Protein AF-A0A392TKU9-F1 (afdb_monomer)

Solvent-accessible surface area (backbone atoms only — not comparable to full-atom values): 4408 Å² total; per-residue (Å²): 136,79,56,93,65,36,49,70,49,66,70,41,7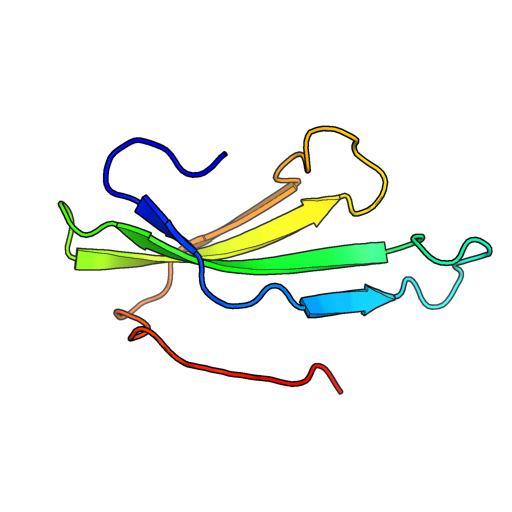6,45,74,40,93,88,46,87,55,96,55,36,34,32,35,32,34,45,36,32,31,71,86,76,61,42,19,33,42,39,36,20,38,49,74,41,92,80,46,49,74,77,45,76,41,82,46,99,55,64,68,76,92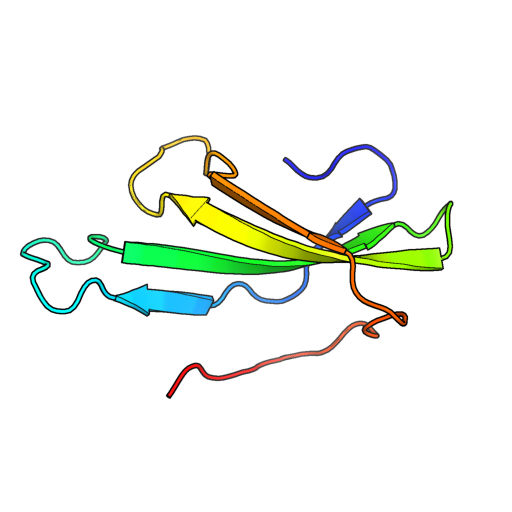,73,69,85,87,83,82,133

Secondary structure (DSSP, 8-state):
---TTEEE---EEEE-TT--STT-EEEEEEEEETTTTEEEEEEEETT-TT--EEEEEE-SSPPP--------

InterPro domains:
  IPR004294 Carotenoid oxygenase [PF03055] (2-72)
  IPR004294 Carotenoid oxygenase [PTHR10543] (2-72)

Radius of gyration: 12.78 Å; Cα contacts (8 Å, |Δi|>4): 141; chains: 1; bounding box: 30×24×35 Å

Nearest PDB structures (foldseek):
  6c7k-assembly2_B  TM=9.248E-01  e=1.371E-04  Synechocystis sp. PCC 6803 substr. Kazusa
  5kk0-assembly4_D  TM=9.266E-01  e=1.451E-04  Synechocystis sp. PCC 6803 substr. Kazusa
  5kjd-assembly5_E  TM=9.248E-01  e=1.223E-04  Synechocystis sp. PCC 6803 substr. Kazusa
  6big-assembly2_B  TM=9.241E-01  e=1.824E-04  Synechocystis sp. PCC 6803 substr. Kazusa
  6c7o-assembly2_B  TM=9.175E-01  e=2.044E-04  Synechocystis sp. PCC 6803 substr. Kazusa

Sequence (72 aa):
MYGEGCFGGEPFFVANEDGVEEDDGYLVSYVHDEKKGESRFIVMDAKSPELEILAEVKLPRRVPYGFHGLFV

Structure (mmCIF, N/CA/C/O backbone):
data_AF-A0A392TKU9-F1
#
_entry.id   AF-A0A392TKU9-F1
#
loop_
_atom_site.group_PDB
_atom_site.id
_atom_site.type_symbol
_atom_site.label_atom_id
_atom_site.label_alt_id
_atom_site.label_comp_id
_atom_site.label_asym_id
_atom_site.label_entity_id
_atom_site.label_seq_id
_atom_site.pdbx_PDB_ins_code
_atom_site.Cartn_x
_atom_site.Cartn_y
_atom_site.Cartn_z
_atom_site.occupancy
_atom_site.B_iso_or_equiv
_atom_site.auth_seq_id
_atom_site.auth_comp_id
_atom_site.auth_asym_id
_atom_site.auth_atom_id
_atom_site.pdbx_PDB_model_num
ATOM 1 N N . MET A 1 1 ? 0.465 8.701 4.848 1.00 78.06 1 MET A N 1
ATOM 2 C CA . MET A 1 1 ? 0.099 7.511 4.060 1.00 78.06 1 MET A CA 1
ATOM 3 C C . MET A 1 1 ? -1.334 7.071 4.366 1.00 78.06 1 MET A C 1
ATOM 5 O O . MET A 1 1 ? -2.209 7.547 3.668 1.00 78.06 1 MET A O 1
ATOM 9 N N . TYR A 1 2 ? -1.638 6.304 5.426 1.00 90.88 2 TYR A N 1
ATOM 10 C CA . TYR A 1 2 ? -2.992 5.715 5.594 1.00 90.88 2 TYR A CA 1
ATOM 11 C C . TYR A 1 2 ? -4.010 6.510 6.429 1.00 90.88 2 TYR A C 1
ATOM 13 O O . TYR A 1 2 ? -5.202 6.204 6.399 1.00 90.88 2 TYR A O 1
ATOM 21 N N . GLY A 1 3 ? -3.556 7.529 7.160 1.00 91.44 3 GLY A N 1
ATOM 22 C CA . GLY A 1 3 ? -4.379 8.274 8.115 1.00 91.44 3 GLY A CA 1
ATOM 23 C C . GLY A 1 3 ? -4.272 7.731 9.544 1.00 91.44 3 GLY A C 1
ATOM 24 O O . GLY A 1 3 ? -3.724 6.658 9.792 1.00 91.44 3 GLY A O 1
ATOM 25 N N . GLU A 1 4 ? -4.746 8.514 10.509 1.00 96.19 4 GLU A N 1
ATOM 26 C CA . GLU A 1 4 ? -4.626 8.199 11.935 1.00 96.19 4 GLU A CA 1
ATOM 27 C C . GLU A 1 4 ? -5.459 6.963 12.322 1.00 96.19 4 GLU A C 1
ATOM 29 O O . GLU A 1 4 ? -6.660 6.909 12.061 1.00 96.19 4 GLU A O 1
ATOM 34 N N . GLY A 1 5 ? -4.836 5.988 12.992 1.00 96.81 5 GLY A N 1
ATOM 35 C CA . GLY A 1 5 ? -5.498 4.743 13.405 1.00 96.81 5 GLY A CA 1
ATOM 36 C C . GLY A 1 5 ? -5.706 3.730 12.274 1.00 96.81 5 GLY A C 1
ATOM 37 O O . GLY A 1 5 ? -6.419 2.747 12.472 1.00 96.81 5 GLY A O 1
ATOM 38 N N . CYS A 1 6 ? -5.103 3.966 11.105 1.00 97.38 6 CYS A N 1
ATOM 39 C CA . CYS A 1 6 ? -5.111 3.040 9.979 1.00 97.38 6 CYS A CA 1
ATOM 40 C C . CYS A 1 6 ? -3.756 2.332 9.842 1.00 97.38 6 CYS A C 1
ATOM 42 O O . CYS A 1 6 ? -2.712 2.986 9.820 1.00 97.38 6 CYS A O 1
ATOM 44 N N . PHE A 1 7 ? -3.775 1.008 9.699 1.00 97.12 7 PHE A N 1
ATOM 45 C CA . PHE A 1 7 ? -2.579 0.163 9.666 1.00 97.12 7 PHE A CA 1
ATOM 46 C C . PHE A 1 7 ? -2.567 -0.715 8.415 1.00 97.12 7 PHE A C 1
ATOM 48 O O . PHE A 1 7 ? -3.586 -1.311 8.067 1.00 97.12 7 PHE A O 1
ATOM 55 N N . GLY A 1 8 ? -1.421 -0.775 7.735 1.00 95.69 8 GLY A N 1
ATOM 56 C CA . GLY A 1 8 ? -1.223 -1.589 6.534 1.00 95.69 8 GLY A CA 1
ATOM 57 C C . GLY A 1 8 ? -0.695 -2.991 6.846 1.00 95.69 8 GLY A C 1
ATOM 58 O O . GLY A 1 8 ? -0.004 -3.183 7.847 1.00 95.69 8 GLY A O 1
ATOM 59 N N . GLY A 1 9 ? -1.006 -3.954 5.980 1.00 95.56 9 GLY A N 1
ATOM 60 C CA . GLY A 1 9 ? -0.313 -5.243 5.902 1.00 95.56 9 GLY A CA 1
ATOM 61 C C . GLY A 1 9 ? 0.940 -5.177 5.023 1.00 95.56 9 GLY A C 1
ATOM 62 O O . GLY A 1 9 ? 1.287 -4.113 4.505 1.00 95.56 9 GLY A O 1
ATOM 63 N N . GLU A 1 10 ? 1.601 -6.323 4.831 1.00 97.12 10 GLU A N 1
ATOM 64 C CA . GLU A 1 10 ? 2.710 -6.445 3.875 1.00 97.12 10 GLU A CA 1
ATOM 65 C C . GLU A 1 10 ? 2.274 -5.946 2.479 1.00 97.12 10 GLU A C 1
ATOM 67 O O . GLU A 1 10 ? 1.203 -6.344 2.009 1.00 97.12 10 GLU A O 1
ATOM 72 N N . PRO A 1 11 ? 3.038 -5.039 1.838 1.00 95.88 11 PRO A N 1
ATOM 73 C CA . PRO A 1 11 ? 2.772 -4.619 0.470 1.00 95.88 11 PRO A CA 1
ATOM 74 C C . PRO A 1 11 ? 3.282 -5.653 -0.544 1.00 95.88 11 PRO A C 1
ATOM 76 O O . PRO A 1 11 ? 4.315 -6.285 -0.335 1.00 95.88 11 PRO A O 1
ATOM 79 N N . PHE A 1 12 ? 2.592 -5.762 -1.678 1.00 96.44 12 PHE A N 1
ATOM 80 C CA . PHE A 1 12 ? 2.956 -6.641 -2.791 1.00 96.44 12 PHE A CA 1
ATOM 81 C C . PHE A 1 12 ? 3.246 -5.815 -4.037 1.00 96.44 12 PHE A C 1
ATOM 83 O O . PHE A 1 12 ? 2.475 -4.910 -4.360 1.00 96.44 12 PHE A O 1
ATOM 90 N N . PHE A 1 13 ? 4.322 -6.144 -4.748 1.00 97.56 13 PHE A N 1
ATOM 91 C CA . PHE A 1 13 ? 4.585 -5.573 -6.063 1.00 97.56 13 PHE A CA 1
ATOM 92 C C . PHE A 1 13 ? 3.807 -6.330 -7.140 1.00 97.56 13 PHE A C 1
ATOM 94 O O . PHE A 1 13 ? 3.789 -7.562 -7.159 1.00 97.56 13 PHE A O 1
ATOM 101 N N . VAL A 1 14 ? 3.175 -5.574 -8.031 1.00 97.88 14 VAL A N 1
ATOM 102 C CA . VAL A 1 14 ? 2.483 -6.056 -9.223 1.00 97.88 14 VAL A CA 1
ATOM 103 C C . VAL A 1 14 ? 3.132 -5.374 -10.417 1.00 97.88 14 VAL A C 1
ATOM 105 O O . VAL A 1 14 ? 2.947 -4.173 -10.613 1.00 97.88 14 VAL A O 1
ATOM 108 N N . ALA A 1 15 ? 3.907 -6.135 -11.187 1.00 97.25 15 ALA A N 1
ATOM 109 C CA . ALA A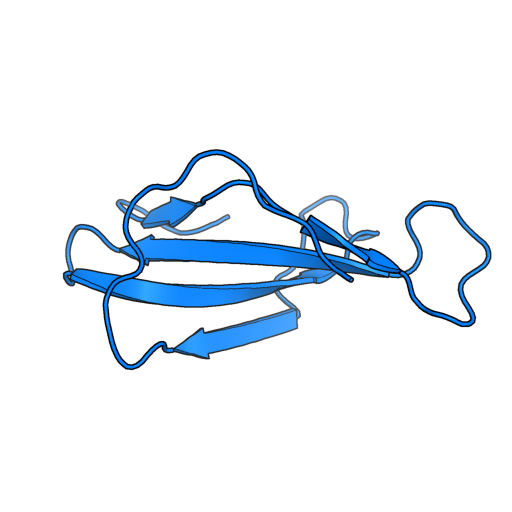 1 15 ? 4.630 -5.613 -12.339 1.00 97.25 15 ALA A CA 1
ATOM 110 C C . ALA A 1 15 ? 3.668 -5.164 -13.447 1.00 97.25 15 ALA A C 1
ATOM 112 O O . ALA A 1 15 ? 2.659 -5.820 -13.716 1.00 97.25 15 ALA A O 1
ATOM 113 N N . ASN A 1 16 ? 4.017 -4.075 -14.124 1.00 96.88 16 ASN A N 1
ATOM 114 C CA . ASN A 1 16 ? 3.488 -3.784 -15.445 1.00 96.88 16 ASN A CA 1
ATOM 115 C C . ASN A 1 16 ? 4.103 -4.780 -16.440 1.00 96.88 16 ASN A C 1
ATOM 117 O O . ASN A 1 16 ? 5.325 -4.868 -16.543 1.00 96.88 16 ASN A O 1
ATOM 121 N N . GLU A 1 17 ? 3.274 -5.517 -17.180 1.00 95.62 17 GLU A N 1
ATOM 122 C CA . GLU A 1 17 ? 3.744 -6.519 -18.152 1.00 95.62 17 GLU A CA 1
ATOM 123 C C . GLU A 1 17 ? 4.604 -5.902 -19.266 1.00 95.62 17 GLU A C 1
ATOM 125 O O . GLU A 1 17 ? 5.521 -6.549 -19.768 1.00 95.62 17 GLU A O 1
ATOM 130 N N . ASP A 1 18 ? 4.342 -4.637 -19.600 1.00 97.00 18 ASP A N 1
ATOM 131 C CA . ASP A 1 18 ? 5.097 -3.859 -20.587 1.00 97.00 18 ASP A CA 1
ATOM 132 C C . ASP A 1 18 ? 6.183 -2.969 -19.941 1.00 97.00 18 ASP A C 1
ATOM 134 O O . ASP A 1 18 ? 6.757 -2.098 -20.601 1.00 97.00 18 ASP A O 1
ATOM 138 N N . GLY A 1 19 ? 6.436 -3.137 -18.638 1.00 94.19 19 GLY A N 1
ATOM 139 C CA . GLY A 1 19 ? 7.411 -2.363 -17.870 1.00 94.19 19 GLY A CA 1
ATOM 140 C C . GLY A 1 19 ? 8.855 -2.606 -18.311 1.00 94.19 19 GLY A C 1
ATOM 141 O O . GLY A 1 19 ? 9.216 -3.689 -18.773 1.00 94.19 19 GLY A O 1
ATOM 142 N N . VAL A 1 20 ? 9.699 -1.584 -18.164 1.00 95.75 20 VAL A N 1
ATOM 143 C CA . VAL A 1 20 ? 11.126 -1.636 -18.521 1.00 95.75 20 VAL A CA 1
ATOM 144 C C . VAL A 1 20 ? 12.007 -1.530 -17.279 1.00 95.75 20 VAL A C 1
ATOM 146 O O . VAL A 1 20 ? 13.036 -2.202 -17.193 1.00 95.75 20 VAL A O 1
ATOM 149 N N . GLU A 1 21 ? 11.626 -0.680 -16.331 1.00 97.31 21 GLU A N 1
ATOM 150 C CA . GLU A 1 21 ? 12.332 -0.460 -15.072 1.00 97.31 21 GLU A CA 1
ATOM 151 C C . GLU A 1 21 ? 11.823 -1.424 -13.988 1.00 97.31 21 GLU A C 1
ATOM 153 O O . GLU A 1 21 ? 10.700 -1.919 -14.053 1.00 97.31 21 GLU A O 1
ATOM 158 N N . GLU A 1 22 ? 12.663 -1.724 -12.992 1.00 96.38 22 GLU A N 1
ATOM 159 C CA . GLU A 1 22 ? 12.352 -2.691 -11.920 1.00 96.38 22 GLU A CA 1
ATOM 160 C C . GLU A 1 22 ? 11.050 -2.352 -11.175 1.00 96.38 22 GLU A C 1
ATOM 162 O O . GLU A 1 22 ? 10.314 -3.246 -10.763 1.00 96.38 22 GLU A O 1
ATOM 167 N N . ASP A 1 23 ? 10.769 -1.061 -11.025 1.00 97.00 23 ASP A N 1
ATOM 168 C CA . ASP A 1 23 ? 9.636 -0.497 -10.301 1.00 97.00 23 ASP A CA 1
ATOM 169 C C . ASP A 1 23 ? 8.476 -0.072 -11.218 1.00 97.00 23 ASP A C 1
ATOM 171 O O . ASP A 1 23 ? 7.522 0.549 -10.748 1.00 97.00 23 ASP A O 1
ATOM 175 N N . ASP A 1 24 ? 8.501 -0.429 -12.510 1.00 97.56 24 ASP A N 1
ATOM 176 C CA . ASP A 1 24 ? 7.360 -0.230 -13.407 1.00 97.56 24 ASP A CA 1
ATOM 177 C C . ASP A 1 24 ? 6.189 -1.125 -12.992 1.00 97.56 24 ASP A C 1
ATOM 179 O O . ASP A 1 24 ? 6.082 -2.289 -13.385 1.00 97.56 24 ASP A O 1
ATOM 183 N N . GLY A 1 25 ? 5.277 -0.574 -12.198 1.00 97.88 25 GLY A N 1
ATOM 184 C CA . GLY A 1 25 ? 4.114 -1.300 -11.720 1.00 97.88 25 GLY A CA 1
ATOM 185 C C . GLY A 1 25 ? 3.438 -0.625 -10.539 1.00 97.88 25 GLY A C 1
ATOM 186 O O . GLY A 1 25 ? 3.437 0.598 -10.393 1.00 97.88 25 GLY A O 1
ATOM 187 N N . TYR A 1 26 ? 2.843 -1.452 -9.690 1.00 98.31 26 TYR A N 1
ATOM 188 C CA . TYR A 1 26 ? 2.054 -1.007 -8.553 1.00 98.31 26 TYR A CA 1
ATOM 189 C C . TYR A 1 26 ? 2.512 -1.684 -7.271 1.00 98.31 26 TYR A C 1
ATOM 191 O O . TYR A 1 26 ? 2.865 -2.863 -7.263 1.00 98.31 26 TYR A O 1
ATOM 199 N N . LEU A 1 27 ? 2.409 -0.957 -6.163 1.00 98.06 27 LEU A N 1
ATOM 200 C CA . LEU A 1 27 ? 2.401 -1.556 -4.836 1.00 98.06 27 LEU A CA 1
ATOM 201 C C . LEU A 1 27 ? 0.962 -1.650 -4.344 1.00 98.06 27 LEU A C 1
ATOM 203 O O . LEU A 1 27 ? 0.221 -0.669 -4.353 1.00 98.06 27 LEU A O 1
ATOM 207 N N . VAL A 1 28 ? 0.555 -2.829 -3.886 1.00 97.81 28 VAL A N 1
ATOM 208 C CA . VAL A 1 28 ? -0.789 -3.056 -3.346 1.00 97.81 28 VAL A CA 1
ATOM 209 C C . VAL A 1 28 ? -0.724 -3.512 -1.898 1.00 97.81 28 VAL A C 1
ATOM 211 O O . VAL A 1 28 ? 0.202 -4.216 -1.506 1.00 97.81 28 VAL A O 1
ATOM 214 N N . SER A 1 29 ? -1.695 -3.118 -1.075 1.00 97.38 29 SER A N 1
ATOM 215 C CA . SER A 1 29 ? -1.745 -3.530 0.334 1.00 97.38 29 SER A CA 1
ATOM 216 C C . SER A 1 29 ? -3.172 -3.520 0.883 1.00 97.38 29 SER A C 1
ATOM 218 O O . SER A 1 29 ? -4.073 -2.870 0.349 1.00 97.38 29 SER A O 1
ATOM 220 N N . TYR A 1 30 ? -3.379 -4.241 1.982 1.00 97.81 30 TYR A N 1
ATOM 221 C CA . TYR A 1 30 ? -4.585 -4.140 2.795 1.00 97.81 30 TYR A CA 1
ATOM 222 C C . TYR A 1 30 ? -4.372 -3.120 3.908 1.00 97.81 30 TYR A C 1
ATOM 224 O O . TYR A 1 30 ? -3.411 -3.222 4.663 1.00 97.81 30 TYR A O 1
ATOM 232 N N . VAL A 1 31 ? -5.307 -2.186 4.063 1.00 97.88 31 VAL A N 1
ATOM 233 C CA . VAL A 1 31 ? -5.313 -1.202 5.149 1.00 97.88 31 VAL A CA 1
ATOM 234 C C . VAL A 1 31 ? -6.528 -1.432 6.033 1.00 97.88 31 VAL A C 1
ATOM 236 O O . VAL A 1 31 ? -7.655 -1.504 5.542 1.00 97.88 31 VAL A O 1
ATOM 239 N N . HIS A 1 32 ? -6.314 -1.518 7.342 1.00 98.12 32 HIS A N 1
ATOM 240 C CA . HIS A 1 32 ? -7.368 -1.630 8.342 1.00 98.12 32 HIS A CA 1
ATOM 241 C C . HIS A 1 32 ? -7.500 -0.337 9.149 1.00 98.12 32 HIS A C 1
ATOM 243 O O . HIS A 1 32 ? -6.517 0.142 9.703 1.00 98.12 32 HIS A O 1
ATOM 249 N N . ASP A 1 33 ? -8.713 0.212 9.221 1.00 97.88 33 ASP A N 1
ATOM 250 C CA . ASP A 1 33 ? -9.082 1.312 10.118 1.00 97.88 33 ASP A CA 1
ATOM 251 C C . ASP A 1 33 ? -9.599 0.717 11.439 1.00 97.88 33 ASP A C 1
ATOM 253 O O . ASP A 1 33 ? -10.710 0.182 11.492 1.00 97.88 33 ASP A O 1
ATOM 257 N N . GLU A 1 34 ? -8.800 0.809 12.506 1.00 97.44 34 GLU A N 1
ATOM 258 C CA . GLU A 1 34 ? -9.149 0.290 13.841 1.00 97.44 34 GLU A CA 1
ATOM 259 C C . GLU A 1 34 ? -10.321 1.051 14.480 1.00 97.44 34 GLU A C 1
ATOM 261 O O . GLU A 1 34 ? -11.071 0.488 15.276 1.00 97.44 34 GLU A O 1
ATOM 266 N N . LYS A 1 35 ? -10.522 2.329 14.125 1.00 96.44 35 LYS A N 1
ATOM 267 C CA . LYS A 1 35 ? -11.612 3.146 14.683 1.00 96.44 35 LYS A CA 1
ATOM 268 C C . LYS A 1 35 ? -12.961 2.735 14.092 1.00 96.44 35 LYS A C 1
ATOM 270 O O . LYS A 1 35 ? -13.964 2.740 14.803 1.00 96.44 35 LYS A O 1
ATOM 275 N N . LYS A 1 36 ? -12.999 2.397 12.799 1.00 96.00 36 LYS A N 1
ATOM 276 C CA . LYS A 1 36 ? -14.232 2.006 12.085 1.00 96.00 36 LYS A CA 1
ATOM 277 C C . LYS A 1 36 ? -14.440 0.497 11.984 1.00 96.00 36 LYS A C 1
ATOM 279 O O . LYS A 1 36 ? -15.545 0.063 11.670 1.00 96.00 36 LYS A O 1
ATOM 284 N N . GLY A 1 37 ? -13.403 -0.304 12.216 1.00 96.88 37 GLY A N 1
ATOM 285 C CA . GLY A 1 37 ? -13.454 -1.751 12.009 1.00 96.88 37 GLY A CA 1
ATOM 286 C C . GLY A 1 37 ? -13.517 -2.156 10.528 1.00 96.88 37 GLY A C 1
ATOM 287 O O . GLY A 1 37 ? -13.887 -3.288 10.217 1.00 96.88 37 GLY A O 1
ATOM 288 N N . GLU A 1 38 ? -13.165 -1.253 9.609 1.00 97.38 38 GLU A N 1
ATOM 289 C CA . GLU A 1 38 ? -13.271 -1.451 8.158 1.00 97.38 38 GLU A CA 1
ATOM 290 C C . GLU A 1 38 ? -11.902 -1.749 7.535 1.00 97.38 38 GLU A C 1
ATOM 292 O O . GLU A 1 38 ? -10.860 -1.367 8.071 1.00 97.38 38 GLU A O 1
ATOM 297 N N . SER A 1 39 ? -11.892 -2.424 6.385 1.00 98.38 39 SER A N 1
ATOM 298 C CA . SER A 1 39 ? -10.672 -2.650 5.607 1.00 98.38 39 SER A CA 1
ATOM 299 C C . SER A 1 39 ? -10.831 -2.156 4.175 1.00 98.38 39 SER A C 1
ATOM 301 O O . SER A 1 39 ? -11.922 -2.191 3.600 1.00 98.38 39 SER A O 1
ATOM 303 N N . ARG A 1 40 ? -9.721 -1.701 3.600 1.00 98.19 40 ARG A N 1
ATOM 304 C CA . ARG A 1 40 ? -9.599 -1.272 2.208 1.00 98.19 40 ARG A CA 1
ATOM 305 C C . ARG A 1 40 ? -8.441 -2.019 1.555 1.00 98.19 40 ARG A C 1
ATOM 307 O O . ARG A 1 40 ? -7.449 -2.305 2.220 1.00 98.19 40 ARG A O 1
ATOM 314 N N . PHE A 1 41 ? -8.576 -2.327 0.275 1.00 98.06 41 PHE A N 1
ATOM 315 C CA . PHE A 1 41 ? -7.461 -2.715 -0.580 1.00 98.06 41 PHE A CA 1
ATOM 316 C C . PHE A 1 41 ? -7.019 -1.478 -1.353 1.00 98.06 41 PHE A C 1
ATOM 318 O O . PHE A 1 41 ? -7.860 -0.815 -1.961 1.00 98.06 41 PHE A O 1
ATOM 325 N N . ILE A 1 42 ? -5.740 -1.138 -1.28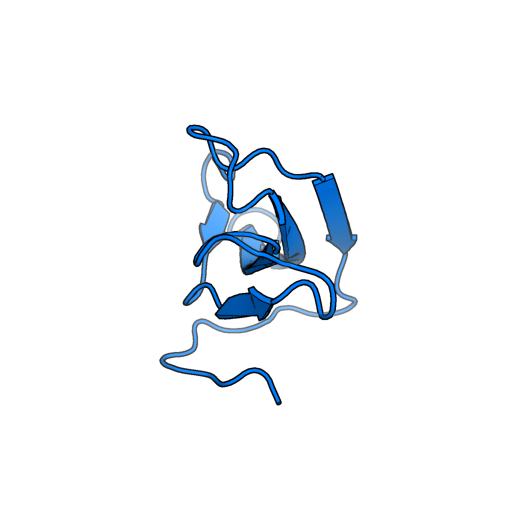3 1.00 98.06 42 ILE A N 1
ATOM 326 C CA . ILE A 1 42 ? -5.193 0.061 -1.917 1.00 98.06 42 ILE A CA 1
ATOM 327 C C . ILE A 1 42 ? -4.225 -0.325 -3.028 1.00 98.06 42 ILE A C 1
ATOM 329 O O . ILE A 1 42 ? -3.517 -1.327 -2.915 1.00 98.06 42 ILE A O 1
ATOM 333 N N . VAL A 1 43 ? -4.202 0.490 -4.076 1.00 98.44 43 VAL A N 1
ATOM 334 C CA . VAL A 1 43 ? -3.261 0.408 -5.193 1.00 98.44 43 VAL A CA 1
ATOM 335 C C . VAL A 1 43 ? -2.485 1.713 -5.231 1.00 98.44 43 VAL A C 1
ATOM 337 O O . VAL A 1 43 ? -3.087 2.787 -5.288 1.00 98.44 43 VAL A O 1
ATOM 340 N N . MET A 1 44 ? -1.165 1.612 -5.172 1.00 98.25 44 MET A N 1
ATOM 341 C CA . MET A 1 44 ? -0.238 2.736 -5.158 1.00 98.25 44 MET A CA 1
ATOM 342 C C . MET A 1 44 ? 0.660 2.686 -6.388 1.00 98.25 44 MET A C 1
ATOM 344 O O . MET A 1 44 ? 1.026 1.601 -6.843 1.00 98.25 44 MET A O 1
ATOM 348 N N . ASP A 1 45 ? 1.026 3.856 -6.900 1.00 97.75 45 ASP 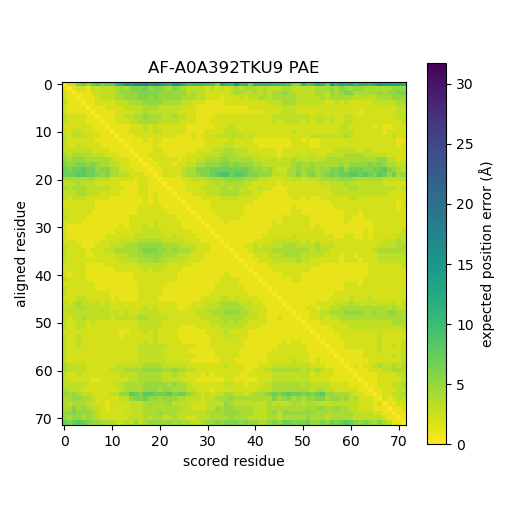A N 1
ATOM 349 C CA . ASP A 1 45 ? 2.079 3.977 -7.906 1.00 97.75 45 ASP A CA 1
ATOM 350 C C . ASP A 1 45 ? 3.428 3.600 -7.273 1.00 97.75 45 ASP A C 1
ATOM 352 O O . ASP A 1 45 ? 3.853 4.232 -6.303 1.00 97.75 45 ASP A O 1
ATOM 356 N N . ALA A 1 46 ? 4.087 2.562 -7.796 1.00 97.88 46 ALA A N 1
ATOM 357 C CA . ALA A 1 46 ? 5.368 2.097 -7.269 1.00 97.88 46 ALA A CA 1
ATOM 358 C C . ALA A 1 46 ? 6.518 3.086 -7.535 1.00 97.88 46 ALA A C 1
ATOM 360 O O . ALA A 1 46 ? 7.469 3.122 -6.756 1.00 97.88 46 ALA A O 1
ATOM 361 N N . LYS A 1 47 ? 6.408 3.923 -8.577 1.00 96.62 47 LYS A N 1
ATOM 362 C CA . LYS A 1 47 ? 7.410 4.946 -8.927 1.00 96.62 47 LYS A CA 1
ATOM 363 C C . LYS A 1 47 ? 7.217 6.261 -8.190 1.00 96.62 47 LYS A C 1
ATOM 365 O O . LYS A 1 47 ? 8.110 7.112 -8.182 1.00 96.62 47 LYS A O 1
ATOM 370 N N . SER A 1 48 ? 6.050 6.453 -7.585 1.00 96.19 48 SER A N 1
ATOM 371 C CA . SER A 1 48 ? 5.776 7.646 -6.798 1.00 96.19 48 SER A CA 1
ATOM 372 C C . SER A 1 48 ? 6.647 7.646 -5.534 1.00 96.19 48 SER A C 1
ATOM 374 O O . SE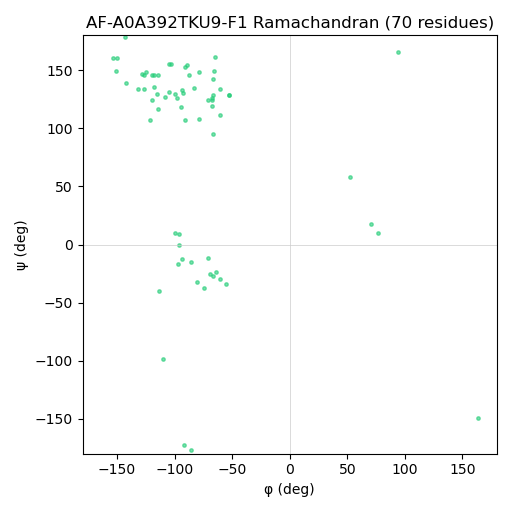R A 1 48 ? 6.552 6.714 -4.731 1.00 96.19 48 SER A O 1
ATOM 376 N N . PRO A 1 49 ? 7.456 8.696 -5.289 1.00 94.06 49 PRO A N 1
ATOM 377 C CA . PRO A 1 49 ? 8.28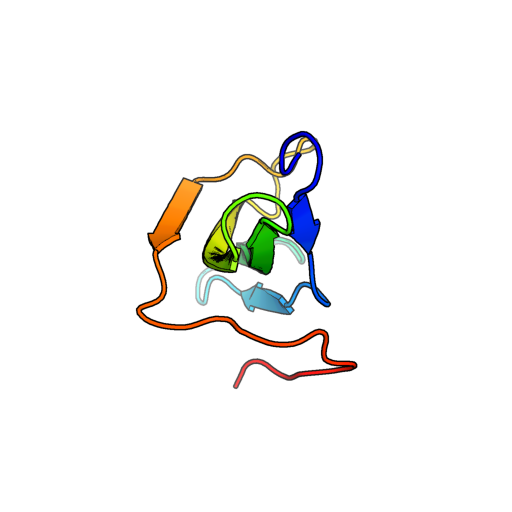8 8.765 -4.089 1.00 94.06 49 PRO A CA 1
ATOM 378 C C . PRO A 1 49 ? 7.458 8.835 -2.798 1.00 94.06 49 PRO A C 1
ATOM 380 O O . PRO A 1 49 ? 7.931 8.443 -1.729 1.00 94.06 49 PRO A O 1
ATOM 383 N N . GLU A 1 50 ? 6.209 9.295 -2.885 1.00 94.50 50 GLU A N 1
ATOM 384 C CA . GLU A 1 50 ? 5.258 9.333 -1.775 1.00 94.50 50 GLU A CA 1
ATOM 385 C C . GLU A 1 50 ? 4.306 8.126 -1.733 1.00 94.50 50 GLU A C 1
ATOM 387 O O . GLU A 1 50 ? 3.480 8.054 -0.815 1.00 94.50 50 GLU A O 1
ATOM 392 N N . LEU A 1 51 ? 4.423 7.186 -2.681 1.00 94.81 51 LEU A N 1
ATOM 393 C CA . LEU A 1 51 ? 3.490 6.074 -2.893 1.00 94.81 51 LEU A CA 1
ATOM 394 C C . LEU A 1 51 ? 2.043 6.567 -3.009 1.00 94.81 51 LEU A C 1
ATOM 396 O O . LEU A 1 51 ? 1.166 6.210 -2.215 1.00 94.81 51 LEU A O 1
ATOM 400 N N . GLU A 1 52 ? 1.810 7.443 -3.988 1.00 96.25 52 GLU A N 1
ATOM 401 C CA . GLU A 1 52 ? 0.486 7.984 -4.282 1.00 96.25 52 GLU A CA 1
ATOM 402 C C . GLU A 1 52 ? -0.543 6.860 -4.469 1.00 96.25 52 GLU A C 1
ATOM 404 O O . GLU A 1 52 ? -0.342 5.922 -5.241 1.00 96.25 52 GLU A O 1
ATOM 409 N N . ILE A 1 53 ? -1.667 6.968 -3.757 1.00 97.00 53 ILE A N 1
ATOM 410 C CA . ILE A 1 53 ? -2.775 6.018 -3.853 1.00 97.00 53 ILE A CA 1
ATOM 411 C C . ILE A 1 53 ? -3.586 6.345 -5.107 1.00 97.00 53 ILE A C 1
ATOM 413 O O . ILE A 1 53 ? -4.335 7.321 -5.139 1.00 97.00 53 ILE A O 1
ATOM 417 N N . LEU A 1 54 ? -3.469 5.490 -6.119 1.00 97.94 54 LEU A N 1
ATOM 418 C CA . LEU A 1 54 ? -4.186 5.610 -7.387 1.00 97.94 54 LEU A CA 1
ATOM 419 C C . LEU A 1 54 ? -5.622 5.086 -7.290 1.00 97.94 54 LEU A C 1
ATOM 421 O O . LEU A 1 54 ? -6.520 5.579 -7.973 1.00 97.94 54 LEU A O 1
ATOM 425 N N . ALA A 1 55 ? -5.848 4.070 -6.453 1.00 98.19 55 ALA A N 1
ATOM 426 C CA . ALA A 1 55 ? -7.168 3.493 -6.242 1.00 98.19 55 ALA A CA 1
ATOM 427 C C . ALA A 1 55 ? -7.331 2.909 -4.835 1.00 98.19 55 ALA A C 1
ATOM 429 O O . ALA A 1 55 ? -6.397 2.364 -4.246 1.00 98.19 55 ALA A O 1
ATOM 430 N N . GLU A 1 56 ? -8.565 2.953 -4.330 1.00 97.62 56 GLU A N 1
ATOM 431 C CA . GLU A 1 56 ? -8.967 2.279 -3.098 1.00 97.62 56 GLU A CA 1
ATOM 432 C C . GLU A 1 56 ? -10.265 1.497 -3.308 1.00 97.62 56 GLU A C 1
ATOM 434 O O . GLU A 1 56 ? -11.254 2.016 -3.828 1.00 97.62 56 GLU A O 1
ATOM 439 N N . VAL A 1 57 ? -10.290 0.256 -2.834 1.00 98.31 57 VAL A N 1
ATOM 440 C CA . VAL A 1 57 ? -11.470 -0.608 -2.841 1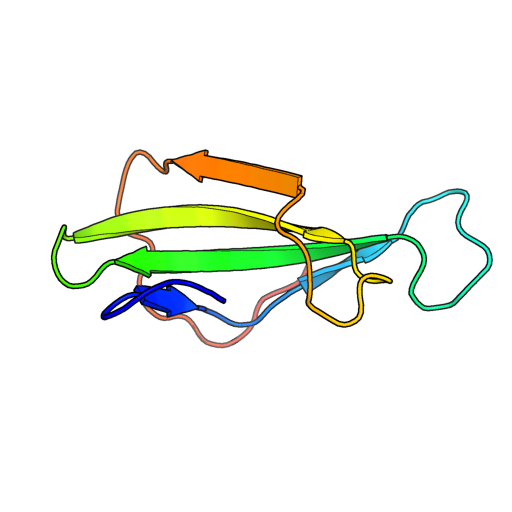.00 98.31 57 VAL A CA 1
ATOM 441 C C . VAL A 1 57 ? -11.889 -0.874 -1.403 1.00 98.31 57 VAL A C 1
ATOM 443 O O . VAL A 1 57 ? -11.160 -1.502 -0.634 1.00 98.31 57 VAL A O 1
ATOM 446 N N . LYS A 1 58 ? -13.090 -0.428 -1.022 1.00 97.94 58 LYS A N 1
ATOM 447 C CA . LYS A 1 58 ? -13.683 -0.788 0.273 1.00 97.94 58 LYS A CA 1
ATOM 448 C C . LYS A 1 58 ? -14.021 -2.278 0.283 1.00 97.94 58 LYS A C 1
ATOM 450 O O . LYS A 1 58 ? -14.752 -2.755 -0.583 1.00 97.94 58 LYS A O 1
ATOM 455 N N . LEU A 1 59 ? -13.532 -3.001 1.285 1.00 98.38 59 LEU A N 1
ATOM 456 C CA . LEU A 1 59 ? -13.804 -4.427 1.426 1.00 98.38 59 LEU A CA 1
ATOM 457 C C . LEU A 1 59 ? -15.103 -4.653 2.213 1.00 98.38 59 LEU A C 1
ATOM 459 O O . LEU A 1 59 ? -15.405 -3.902 3.143 1.00 98.38 59 LEU A O 1
ATOM 463 N N . PRO A 1 60 ? -15.878 -5.705 1.890 1.00 97.69 60 PRO A N 1
ATOM 464 C CA . PRO A 1 60 ? -17.147 -5.981 2.562 1.00 97.69 60 PRO A CA 1
ATOM 465 C C . PRO A 1 60 ? -16.966 -6.480 4.003 1.00 97.69 60 PRO A C 1
ATOM 467 O O . PRO A 1 60 ? -17.949 -6.606 4.733 1.00 97.69 60 PRO A O 1
ATOM 470 N N . ARG A 1 61 ? -15.732 -6.824 4.403 1.00 97.19 61 ARG A N 1
ATOM 471 C CA . ARG A 1 61 ? -15.366 -7.324 5.733 1.00 97.19 61 ARG A CA 1
ATOM 472 C C . ARG A 1 61 ? -13.935 -6.928 6.087 1.00 97.19 61 ARG A C 1
ATOM 474 O O . ARG A 1 61 ? -13.124 -6.647 5.207 1.00 97.19 61 ARG A O 1
ATOM 481 N N . ARG A 1 62 ? -13.635 -6.972 7.386 1.00 96.81 62 ARG A N 1
ATOM 482 C CA . ARG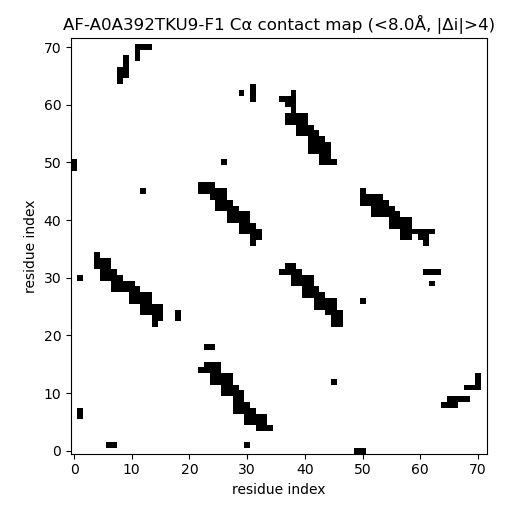 A 1 62 ? -12.285 -6.796 7.926 1.00 96.81 62 ARG A CA 1
ATOM 483 C C . ARG A 1 62 ? -11.332 -7.874 7.404 1.00 96.81 62 ARG A C 1
ATOM 485 O O . ARG A 1 62 ? -11.638 -9.063 7.497 1.00 96.81 62 ARG A O 1
ATOM 492 N N . VAL A 1 63 ? -10.152 -7.444 6.970 1.00 97.25 63 VAL A N 1
ATOM 493 C CA . VAL A 1 63 ? -8.977 -8.297 6.758 1.00 97.25 63 VAL A CA 1
ATOM 494 C C . VAL A 1 63 ? -8.121 -8.238 8.031 1.00 97.25 63 VAL A C 1
ATOM 496 O O . VAL A 1 63 ? -7.716 -7.143 8.422 1.00 97.25 63 VAL A O 1
ATOM 499 N N . PRO A 1 64 ? -7.895 -9.362 8.739 1.00 95.44 64 PRO A N 1
ATOM 500 C CA . PRO A 1 64 ? -7.027 -9.385 9.915 1.00 95.44 64 PRO A CA 1
ATOM 501 C C . PRO A 1 64 ? -5.564 -9.084 9.580 1.00 95.44 64 PRO A C 1
ATOM 503 O O . PRO A 1 64 ? -5.135 -9.274 8.445 1.00 95.44 64 PRO A O 1
ATOM 506 N N . TYR A 1 65 ? -4.785 -8.701 10.594 1.00 95.38 65 TYR A N 1
ATOM 507 C CA . TYR A 1 65 ? -3.333 -8.596 10.465 1.00 95.38 65 TYR A CA 1
ATOM 508 C C . TYR A 1 65 ? -2.737 -9.955 10.098 1.00 95.38 65 TYR A C 1
ATOM 510 O O . TYR A 1 65 ? -2.797 -10.906 10.880 1.00 95.38 65 TYR A O 1
ATOM 518 N N . GLY A 1 66 ? -2.228 -10.034 8.872 1.00 92.50 66 GLY A N 1
ATOM 519 C CA . GLY A 1 66 ? -1.515 -11.188 8.348 1.00 92.50 66 GLY A CA 1
ATOM 520 C C . GLY A 1 66 ? -0.011 -11.080 8.574 1.00 92.50 66 GLY A C 1
ATOM 521 O O . GLY A 1 66 ? 0.473 -10.174 9.249 1.00 92.50 66 GLY A O 1
ATOM 522 N N . PHE A 1 67 ? 0.712 -12.021 7.975 1.00 93.19 67 PHE A N 1
ATOM 523 C CA . PHE A 1 67 ? 2.165 -11.971 7.855 1.00 93.19 67 PHE A CA 1
ATOM 524 C C . PHE A 1 67 ? 2.516 -11.729 6.392 1.00 93.19 67 PHE A C 1
ATOM 526 O O . PHE A 1 67 ? 2.411 -10.598 5.930 1.00 93.19 67 PHE A O 1
ATOM 533 N N . HIS A 1 68 ? 2.841 -12.800 5.673 1.00 96.00 68 HIS A N 1
ATOM 534 C CA . HIS A 1 68 ? 3.306 -12.727 4.300 1.00 96.00 68 HIS A CA 1
ATOM 535 C C . HIS A 1 68 ? 2.240 -13.159 3.293 1.00 96.00 68 HIS A C 1
ATOM 537 O O . HIS A 1 68 ? 1.350 -13.954 3.616 1.00 96.00 68 HIS A O 1
ATOM 543 N N . GLY A 1 69 ? 2.371 -12.671 2.066 1.00 90.81 69 GLY A N 1
ATOM 544 C CA . GLY A 1 69 ? 1.579 -13.084 0.910 1.00 90.81 69 GLY A CA 1
ATOM 545 C C . GLY A 1 69 ? 2.399 -13.109 -0.381 1.00 90.81 69 GLY A C 1
ATOM 546 O O . GLY A 1 69 ? 3.588 -12.808 -0.395 1.00 90.81 69 GLY A O 1
ATOM 547 N N . LEU A 1 70 ? 1.752 -13.502 -1.474 1.00 92.81 70 LEU A N 1
ATOM 548 C CA . LEU A 1 70 ? 2.351 -13.556 -2.804 1.00 92.81 70 LEU A CA 1
ATOM 549 C C . LEU A 1 70 ? 1.308 -13.123 -3.836 1.00 92.81 70 LEU A C 1
ATOM 551 O O . LEU A 1 70 ? 0.149 -13.532 -3.743 1.00 92.81 70 LEU A O 1
ATOM 555 N N . PHE A 1 71 ? 1.736 -12.330 -4.814 1.00 91.50 71 PHE A N 1
ATOM 556 C CA . PHE A 1 71 ? 0.987 -12.068 -6.039 1.00 91.50 71 PHE A CA 1
ATOM 557 C C . PHE A 1 71 ? 1.448 -13.049 -7.129 1.00 91.50 71 PHE A C 1
ATOM 559 O O . PHE A 1 71 ? 2.653 -13.267 -7.273 1.00 91.50 71 PHE A O 1
ATOM 566 N N . VAL A 1 72 ? 0.501 -13.672 -7.841 1.00 88.19 72 VAL A N 1
ATOM 567 C CA . VAL A 1 72 ? 0.738 -14.684 -8.890 1.00 88.19 72 VAL A CA 1
ATOM 568 C C . VAL A 1 72 ? -0.056 -14.383 -10.145 1.00 88.19 72 VAL A C 1
ATOM 570 O O . VAL A 1 72 ? -1.190 -13.871 -10.001 1.00 88.19 72 VAL A O 1
#

pLDDT: mean 96.14, std 3.0, range [78.06, 98.44]

Foldseek 3Di:
DQDPQKDKADWAFDADPPDDDPQRGWIWIWIARPVVQWIKIFIFRSPDPVRDTPDIGTDPHDDDHDHDDYDD

Organism: NCBI:txid97028

Mean predicted aligned error: 2.52 Å